Protein AF-A0A2W5ZCD9-F1 (afdb_monomer_lite)

Radius of gyration: 16.59 Å; chains: 1; bounding box: 36×39×48 Å

Foldseek 3Di:
DDWDWDKDKDKDAAQDAKDWQQPPQFDKDKAKEWADPDDDADADDPPDGDGDTDIDGHGIDIDIHTYTQFRNAADDPPDDDPPHHHADPVGTGGDDWDKTWTFMDMDPSGDDDPGDDTDIDTDDDPDD

Organism: NCBI:txid3127015

pLDDT: mean 78.55, std 10.04, range [38.72, 93.5]

Sequence (128 aa):
MGGSPIPGALVISNPGGAFDLNPRGCKPEFTVVLTIGNSPPSVAWPAKCAAGAYVIPHGTTRLAVSVATTYPGCLQAGGSESRIPPCSATGPPPLPPGVYNAVLVWSTAVPPMPAADPVSVMVLAKTS

Structure (mmCIF, N/CA/C/O backbone):
data_AF-A0A2W5ZCD9-F1
#
_entry.id   AF-A0A2W5ZCD9-F1
#
loop_
_atom_site.group_PDB
_atom_site.id
_atom_site.type_symbol
_atom_site.label_atom_id
_atom_site.label_alt_id
_atom_site.label_comp_id
_atom_site.label_asym_id
_atom_site.label_entity_id
_atom_site.label_seq_id
_atom_site.pdbx_PDB_ins_code
_atom_site.Cartn_x
_atom_site.Cartn_y
_atom_site.Cartn_z
_atom_site.occupancy
_atom_site.B_iso_or_equiv
_atom_site.auth_seq_id
_atom_site.auth_comp_id
_atom_site.auth_asym_id
_atom_site.auth_atom_id
_atom_site.pdbx_PDB_model_num
ATOM 1 N N . MET A 1 1 ? 2.962 -14.170 -16.868 1.00 38.72 1 MET A N 1
ATOM 2 C CA . MET A 1 1 ? 2.424 -13.461 -15.687 1.00 38.72 1 MET A CA 1
ATOM 3 C C . MET A 1 1 ? 3.543 -13.323 -14.675 1.00 38.72 1 MET A C 1
ATOM 5 O O . MET A 1 1 ? 4.149 -14.334 -14.347 1.00 38.72 1 MET A O 1
ATOM 9 N N . GLY A 1 2 ? 3.848 -12.119 -14.204 1.00 51.09 2 GLY A N 1
ATOM 10 C CA . GLY A 1 2 ? 4.786 -11.927 -13.099 1.00 51.09 2 GLY A CA 1
ATOM 11 C C . GLY A 1 2 ? 4.269 -10.828 -12.178 1.00 51.09 2 GLY A C 1
ATOM 12 O O . GLY A 1 2 ? 3.622 -9.903 -12.658 1.00 51.09 2 GLY A O 1
ATOM 13 N N . GLY A 1 3 ? 4.528 -10.960 -10.877 1.00 61.41 3 GLY A N 1
ATOM 14 C CA . GLY A 1 3 ? 4.111 -9.990 -9.863 1.00 61.41 3 GLY A CA 1
ATOM 15 C C . GLY A 1 3 ? 2.666 -10.164 -9.387 1.00 61.41 3 GLY A C 1
ATOM 16 O O . GLY A 1 3 ? 1.831 -9.290 -9.595 1.00 61.41 3 GLY A O 1
ATOM 17 N N . SER A 1 4 ? 2.343 -11.292 -8.746 1.00 74.06 4 SER A N 1
ATOM 18 C CA . SER A 1 4 ? 1.077 -11.401 -8.006 1.00 74.06 4 SER A CA 1
ATOM 19 C C . SER A 1 4 ? 1.124 -10.487 -6.775 1.00 74.06 4 SER A C 1
ATOM 21 O O . SER A 1 4 ? 2.135 -10.518 -6.061 1.00 74.06 4 SER A O 1
ATOM 23 N N . PRO A 1 5 ? 0.073 -9.691 -6.498 1.00 79.62 5 PRO A N 1
ATOM 24 C CA . PRO A 1 5 ? 0.010 -8.911 -5.271 1.00 79.62 5 PRO A CA 1
ATOM 25 C C . PRO A 1 5 ? 0.120 -9.822 -4.049 1.00 79.62 5 PRO A C 1
ATOM 27 O O . PRO A 1 5 ? -0.441 -10.920 -4.035 1.00 79.62 5 PRO A O 1
ATOM 30 N N . ILE A 1 6 ? 0.835 -9.365 -3.025 1.00 83.56 6 ILE A N 1
ATOM 31 C CA . ILE A 1 6 ? 0.960 -10.110 -1.769 1.00 83.56 6 ILE A CA 1
ATOM 32 C C . ILE A 1 6 ? -0.126 -9.599 -0.815 1.00 83.56 6 ILE A C 1
ATOM 34 O O . ILE A 1 6 ? -0.190 -8.389 -0.578 1.00 83.56 6 ILE A O 1
ATOM 38 N N . PRO A 1 7 ? -0.987 -10.468 -0.260 1.00 85.12 7 PRO A N 1
ATOM 39 C CA . PRO A 1 7 ? -1.950 -10.049 0.747 1.00 85.12 7 PRO A CA 1
ATOM 40 C C . PRO A 1 7 ? -1.221 -9.615 2.021 1.00 85.12 7 PRO A C 1
ATOM 42 O O . PRO A 1 7 ? -0.284 -10.269 2.476 1.00 85.12 7 PRO A O 1
ATOM 45 N N . GLY A 1 8 ? -1.672 -8.519 2.617 1.00 83.25 8 GLY A N 1
ATOM 46 C CA . GLY A 1 8 ? -1.149 -7.999 3.872 1.00 83.25 8 GLY A CA 1
ATOM 47 C C . GLY A 1 8 ? -2.247 -7.398 4.740 1.00 83.25 8 GLY A C 1
ATOM 48 O O . GLY A 1 8 ? -3.418 -7.340 4.358 1.00 83.25 8 GLY A O 1
ATOM 49 N N . ALA A 1 9 ? -1.851 -6.911 5.914 1.00 86.50 9 ALA A N 1
ATOM 50 C CA . ALA A 1 9 ? -2.727 -6.157 6.798 1.00 86.50 9 ALA A CA 1
ATOM 51 C C . ALA A 1 9 ? -2.034 -4.878 7.276 1.00 86.50 9 ALA A C 1
ATOM 53 O O . ALA A 1 9 ? -0.929 -4.931 7.811 1.00 86.50 9 ALA A O 1
ATOM 54 N N . LEU A 1 10 ? -2.711 -3.742 7.124 1.00 83.94 10 LEU A N 1
ATOM 55 C CA . LEU A 1 10 ? -2.370 -2.510 7.819 1.00 83.94 10 LEU A CA 1
ATOM 56 C C . LEU A 1 10 ? -2.984 -2.573 9.217 1.00 83.94 10 LEU A C 1
ATOM 58 O O . LEU A 1 10 ? -4.204 -2.686 9.365 1.00 83.94 10 LEU A O 1
ATOM 62 N N . VAL A 1 11 ? -2.131 -2.513 10.234 1.00 87.81 11 VAL A N 1
ATOM 63 C CA . VAL A 1 11 ? -2.539 -2.483 11.637 1.00 87.81 11 VAL A CA 1
ATOM 64 C C . VAL A 1 11 ? -2.458 -1.046 12.128 1.00 87.81 11 VAL A C 1
ATOM 66 O O . VAL A 1 11 ? -1.385 -0.453 12.138 1.00 87.81 11 VAL A O 1
ATOM 69 N N . ILE A 1 12 ? -3.595 -0.494 12.539 1.00 85.88 12 ILE A N 1
ATOM 70 C CA . ILE A 1 12 ? -3.685 0.851 13.104 1.00 85.88 12 ILE A CA 1
ATOM 71 C C . ILE A 1 12 ? -3.930 0.708 14.602 1.00 85.88 12 ILE A C 1
ATOM 73 O O . ILE A 1 12 ? -4.937 0.127 15.011 1.00 85.88 12 ILE A O 1
ATOM 77 N N . SER A 1 13 ? -3.006 1.236 15.404 1.00 88.56 13 SER A N 1
ATOM 78 C CA . SER A 1 13 ? -3.157 1.355 16.853 1.00 88.56 13 SER A CA 1
ATOM 79 C C . SER A 1 13 ? -3.678 2.749 17.187 1.00 88.56 13 SER A C 1
ATOM 81 O O . SER A 1 13 ? -2.981 3.738 16.970 1.00 88.56 13 SER A O 1
ATOM 83 N N . ASN A 1 14 ? -4.913 2.828 17.680 1.00 89.00 14 ASN A N 1
ATOM 84 C CA . ASN A 1 14 ? -5.550 4.069 18.095 1.00 89.00 14 ASN A CA 1
ATOM 85 C C . ASN A 1 14 ? -5.796 4.059 19.614 1.00 89.00 14 ASN A C 1
ATOM 87 O O . ASN A 1 14 ? -6.811 3.519 20.060 1.00 89.00 14 ASN A O 1
ATOM 91 N N . PRO A 1 15 ? -4.903 4.655 20.422 1.00 89.94 15 PRO A N 1
ATOM 92 C CA . PRO A 1 15 ? -5.096 4.750 21.868 1.00 89.94 15 PRO A CA 1
ATOM 93 C C . PRO A 1 15 ? -6.128 5.819 22.276 1.00 89.94 15 PRO A C 1
ATOM 95 O O . PRO A 1 15 ? -6.473 5.909 23.450 1.00 89.94 15 PRO A O 1
ATOM 98 N N . GLY A 1 16 ? -6.591 6.656 21.341 1.00 88.88 16 GLY A N 1
ATOM 99 C CA . GLY A 1 16 ? -7.545 7.734 21.596 1.00 88.88 16 GLY A CA 1
ATOM 100 C C . GLY A 1 16 ? -8.996 7.360 21.281 1.00 88.88 16 GLY A C 1
ATOM 101 O O . GLY A 1 16 ? -9.344 6.201 21.066 1.00 88.88 16 GLY A O 1
ATOM 102 N N . GLY A 1 17 ? -9.863 8.373 21.229 1.00 88.88 17 GLY A N 1
ATOM 103 C CA . GLY A 1 17 ? -11.243 8.210 20.766 1.00 88.88 17 GLY A CA 1
ATOM 104 C C . GLY A 1 17 ? -11.329 7.811 19.289 1.00 88.88 17 GLY A C 1
ATOM 105 O O . GLY A 1 17 ? -10.346 7.864 18.547 1.00 88.88 17 GLY A O 1
ATOM 106 N N . ALA A 1 18 ? -12.524 7.415 18.847 1.00 88.56 18 ALA A N 1
ATOM 107 C CA . ALA A 1 18 ? -12.762 7.166 17.429 1.00 88.56 18 ALA A CA 1
ATOM 108 C C . ALA A 1 18 ? -12.495 8.440 16.609 1.00 88.56 18 ALA A C 1
ATOM 110 O O . ALA A 1 18 ? -12.885 9.533 17.022 1.00 88.56 18 ALA A O 1
ATOM 111 N N . PHE A 1 19 ? -11.850 8.296 15.453 1.00 85.69 19 PHE A N 1
ATOM 112 C CA . PHE A 1 19 ? -11.536 9.420 14.573 1.00 85.69 19 PHE A CA 1
ATOM 113 C C . PHE A 1 19 ? -11.869 9.093 13.122 1.00 85.69 19 PHE A C 1
ATOM 115 O O . PHE A 1 19 ? -11.661 7.972 12.657 1.00 85.69 19 PHE A O 1
ATOM 122 N N 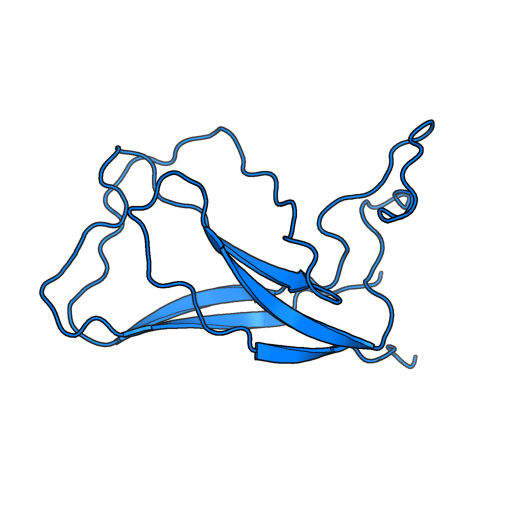. ASP A 1 20 ? -12.419 10.077 12.416 1.00 84.81 20 ASP A N 1
ATOM 123 C CA . ASP A 1 20 ? -12.766 9.948 11.006 1.00 84.81 20 ASP A CA 1
ATOM 124 C C . ASP A 1 20 ? -11.578 10.373 10.135 1.00 84.81 20 ASP A C 1
ATOM 126 O O . ASP A 1 20 ? -11.093 11.503 10.219 1.00 84.81 20 ASP A O 1
ATOM 130 N N . LEU A 1 21 ? -11.109 9.458 9.287 1.00 80.25 21 LEU A N 1
ATOM 131 C CA . LEU A 1 21 ? -10.058 9.723 8.300 1.00 80.25 21 LEU A CA 1
ATOM 132 C C . LEU A 1 21 ? -10.572 10.418 7.051 1.00 80.25 21 LEU A C 1
ATOM 134 O O . LEU A 1 21 ? -9.790 10.700 6.143 1.00 80.25 21 LEU A O 1
ATOM 138 N N . ASN A 1 22 ? -11.871 10.686 7.005 1.00 79.81 22 ASN A N 1
ATOM 139 C CA . ASN A 1 22 ? -12.521 11.426 5.955 1.00 79.81 22 ASN A CA 1
ATOM 140 C C . ASN A 1 22 ? -12.986 12.832 6.415 1.00 79.81 22 ASN A C 1
ATOM 142 O O . ASN A 1 22 ? -14.171 13.158 6.323 1.00 79.81 22 ASN A O 1
ATOM 146 N N . PRO A 1 23 ? -12.090 13.731 6.869 1.00 64.12 23 PRO A N 1
ATOM 147 C CA . PRO A 1 23 ? -12.503 15.064 7.316 1.00 64.12 23 PRO A CA 1
ATOM 148 C C . PRO A 1 23 ? -12.952 15.981 6.165 1.00 64.12 23 PRO A C 1
ATOM 150 O O . PRO A 1 23 ? -13.531 17.034 6.414 1.00 64.12 23 PRO A O 1
ATOM 153 N N . ARG A 1 24 ? -12.647 15.628 4.906 1.00 69.62 24 ARG A N 1
ATOM 154 C CA . ARG A 1 24 ? -12.931 16.445 3.709 1.00 69.62 24 ARG A CA 1
ATOM 155 C C . ARG A 1 24 ? -14.008 15.849 2.799 1.00 69.62 24 ARG A C 1
ATOM 157 O O . ARG A 1 24 ? -14.203 16.336 1.691 1.00 69.62 24 ARG A O 1
ATOM 164 N N . GLY A 1 25 ? -14.692 14.797 3.238 1.00 72.31 25 GLY A N 1
ATOM 165 C CA . GLY A 1 25 ? -15.769 14.146 2.490 1.00 72.31 25 GLY A CA 1
ATOM 166 C C . GLY A 1 25 ? -15.333 13.076 1.478 1.00 72.31 25 GLY A C 1
ATOM 167 O O . GLY A 1 25 ? -16.185 12.289 1.073 1.00 72.31 25 GLY A O 1
ATOM 168 N N . CYS A 1 26 ? -14.044 12.941 1.146 1.00 76.56 26 CYS A N 1
ATOM 169 C CA . CYS A 1 26 ? -13.506 11.809 0.383 1.00 76.56 26 CYS A CA 1
ATOM 170 C C . CYS A 1 26 ? -12.807 10.757 1.245 1.00 76.56 26 CYS A C 1
ATOM 172 O O . CYS A 1 26 ? -11.787 11.032 1.883 1.00 76.56 26 CYS A O 1
ATOM 174 N N . LYS A 1 27 ? -13.321 9.521 1.193 1.00 78.81 27 LYS A N 1
ATOM 175 C CA . LYS A 1 27 ? -12.666 8.358 1.786 1.00 78.81 27 LYS A CA 1
ATOM 176 C C . LYS A 1 27 ? -11.219 8.301 1.287 1.00 78.81 27 LYS A C 1
ATOM 178 O O . LYS A 1 27 ? -11.007 8.321 0.072 1.00 78.81 27 LYS A O 1
ATOM 183 N N . PRO A 1 28 ? -10.238 8.192 2.190 1.00 77.81 28 PRO A N 1
ATOM 184 C CA . PRO A 1 28 ? -8.862 8.132 1.764 1.00 77.81 28 PRO A CA 1
ATOM 185 C C . PRO A 1 28 ? -8.540 6.797 1.113 1.00 77.81 28 PRO A C 1
ATOM 187 O O . PRO A 1 28 ? -8.951 5.727 1.569 1.00 77.81 28 PRO A O 1
ATOM 190 N N . GLU A 1 29 ? -7.746 6.878 0.060 1.00 80.69 29 GLU A N 1
ATOM 191 C CA . GLU A 1 29 ? -7.094 5.730 -0.542 1.00 80.69 29 GLU A CA 1
ATOM 192 C C . GLU A 1 29 ? -5.716 5.530 0.083 1.00 80.69 29 GLU A C 1
ATOM 194 O O . GLU A 1 29 ? -5.042 6.492 0.473 1.00 80.69 29 GLU A O 1
ATOM 199 N N . PHE A 1 30 ? -5.319 4.268 0.195 1.00 81.88 30 PHE A N 1
ATOM 200 C CA . PHE A 1 30 ? -4.007 3.866 0.669 1.00 81.88 30 PHE A CA 1
ATOM 201 C C . PHE A 1 30 ? -3.559 2.595 -0.040 1.00 81.88 30 PHE A C 1
ATOM 203 O O . PHE A 1 30 ? -4.368 1.801 -0.520 1.00 81.88 30 PHE A O 1
ATOM 210 N N . THR A 1 31 ? -2.248 2.406 -0.107 1.00 83.94 31 THR A N 1
ATOM 211 C CA . THR A 1 31 ? -1.631 1.233 -0.718 1.00 83.94 31 THR A CA 1
ATOM 212 C C . THR A 1 31 ? -0.274 0.983 -0.084 1.00 83.94 31 THR A C 1
ATOM 214 O O . THR A 1 31 ? 0.304 1.875 0.542 1.00 83.94 31 THR A O 1
ATOM 217 N N . VAL A 1 32 ? 0.242 -0.227 -0.268 1.00 86.19 32 VAL A N 1
ATOM 218 C CA . VAL A 1 32 ? 1.605 -0.577 0.116 1.00 86.19 32 VAL A CA 1
ATOM 219 C C . VAL A 1 32 ? 2.407 -0.847 -1.145 1.00 86.19 32 VAL A C 1
ATOM 221 O O . VAL A 1 32 ? 2.057 -1.702 -1.961 1.00 86.19 32 VAL A O 1
ATOM 224 N N . VAL A 1 33 ? 3.499 -0.110 -1.288 1.00 85.94 33 VAL A N 1
ATOM 225 C CA . VAL A 1 33 ? 4.426 -0.209 -2.416 1.00 85.94 33 VAL A CA 1
ATOM 226 C C . VAL A 1 33 ? 5.796 -0.634 -1.932 1.00 85.94 33 VAL A C 1
ATOM 228 O O . VAL A 1 33 ? 6.205 -0.312 -0.817 1.00 85.94 33 VAL A O 1
ATOM 231 N N . LEU A 1 34 ? 6.503 -1.353 -2.794 1.00 87.00 34 LEU A N 1
ATOM 232 C CA . LEU A 1 34 ? 7.880 -1.754 -2.565 1.00 87.00 34 LEU A CA 1
ATOM 233 C C . LEU A 1 34 ? 8.815 -0.732 -3.214 1.00 87.00 34 LEU A C 1
ATOM 235 O O . LEU A 1 34 ? 8.746 -0.499 -4.421 1.00 87.00 34 LEU A O 1
ATOM 239 N N . THR A 1 35 ? 9.693 -0.125 -2.421 1.00 84.88 35 THR A N 1
ATOM 240 C CA . THR A 1 35 ? 10.689 0.847 -2.889 1.00 84.88 35 THR A CA 1
ATOM 241 C C . THR A 1 35 ? 12.106 0.299 -2.749 1.00 84.88 35 THR A C 1
ATOM 243 O O . THR A 1 35 ? 12.414 -0.441 -1.814 1.00 84.88 35 THR A O 1
ATOM 246 N N . ILE A 1 36 ? 12.982 0.666 -3.689 1.00 78.94 36 ILE A N 1
ATOM 247 C CA . ILE A 1 36 ? 14.432 0.449 -3.590 1.00 78.94 36 ILE A CA 1
ATOM 248 C C . ILE A 1 36 ? 15.096 1.793 -3.304 1.00 78.94 36 ILE A C 1
ATOM 250 O O . ILE A 1 36 ? 14.889 2.771 -4.028 1.00 78.94 36 ILE A O 1
ATOM 254 N N . GLY A 1 37 ? 15.930 1.826 -2.265 1.00 71.62 37 GLY A N 1
ATOM 255 C CA . GLY A 1 37 ? 16.609 3.042 -1.820 1.00 71.62 37 GLY A CA 1
ATOM 256 C C . GLY A 1 37 ? 15.639 4.102 -1.286 1.00 71.62 37 GLY A C 1
ATOM 257 O O . GLY A 1 37 ? 14.540 3.788 -0.837 1.00 71.62 37 GLY A O 1
ATOM 258 N N . ASN A 1 38 ? 16.049 5.371 -1.351 1.00 62.34 38 ASN A N 1
ATOM 259 C CA . ASN A 1 38 ? 15.310 6.500 -0.767 1.00 62.34 38 ASN A CA 1
ATOM 260 C C . ASN A 1 38 ? 14.387 7.222 -1.765 1.00 62.34 38 ASN A C 1
ATOM 262 O O . ASN A 1 3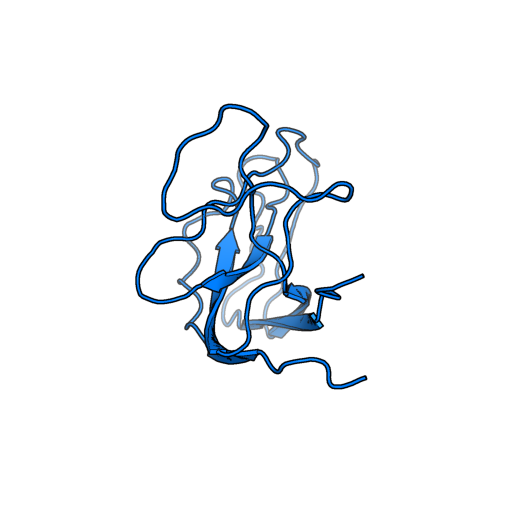8 ? 14.010 8.369 -1.533 1.00 62.34 38 ASN A O 1
ATOM 266 N N . SER A 1 39 ? 14.051 6.602 -2.899 1.00 58.12 39 SER A N 1
ATOM 267 C CA . SER A 1 39 ? 13.155 7.248 -3.865 1.00 58.12 39 SER A CA 1
ATOM 268 C C . SER A 1 39 ? 11.708 7.152 -3.370 1.00 58.12 39 SER A C 1
ATOM 270 O O . SER A 1 39 ? 11.240 6.037 -3.119 1.00 58.12 39 SER A O 1
ATOM 272 N N . PRO A 1 40 ? 10.987 8.279 -3.226 1.00 62.22 40 PRO A N 1
ATOM 273 C CA . PRO A 1 40 ? 9.592 8.241 -2.827 1.00 62.22 40 PRO A CA 1
ATOM 274 C C . PRO A 1 40 ? 8.770 7.538 -3.915 1.00 62.22 40 PRO A C 1
ATOM 276 O O . PRO A 1 40 ? 8.989 7.773 -5.108 1.00 62.22 40 PRO A O 1
ATOM 279 N N . PRO A 1 41 ? 7.830 6.666 -3.533 1.00 69.75 41 PRO A N 1
ATOM 280 C CA . PRO A 1 41 ? 6.983 6.001 -4.504 1.00 69.75 41 PRO A CA 1
ATOM 281 C C . PRO A 1 41 ? 6.031 7.004 -5.159 1.00 69.75 41 PRO A C 1
ATOM 283 O O . PRO A 1 41 ? 5.378 7.793 -4.477 1.00 69.75 41 PRO A O 1
ATOM 286 N N . SER A 1 42 ? 5.921 6.945 -6.486 1.00 68.81 42 SER A N 1
ATOM 287 C CA . SER A 1 42 ? 4.915 7.699 -7.237 1.00 68.81 42 SER A CA 1
ATOM 288 C C . SER A 1 42 ? 3.687 6.820 -7.442 1.00 68.81 42 SER A C 1
ATOM 290 O O . SER A 1 42 ? 3.727 5.874 -8.227 1.00 68.81 42 SER A O 1
ATOM 292 N N . VAL A 1 43 ? 2.616 7.094 -6.694 1.00 73.81 43 VAL A N 1
ATOM 293 C CA . VAL A 1 43 ? 1.332 6.388 -6.804 1.00 73.81 43 VAL A CA 1
ATOM 294 C C . VAL A 1 43 ? 0.291 7.361 -7.339 1.00 73.81 43 VAL A C 1
ATOM 296 O O . VAL A 1 43 ? 0.062 8.416 -6.748 1.00 73.81 43 VAL A O 1
ATOM 299 N N . ALA A 1 44 ? -0.341 7.002 -8.455 1.00 71.44 44 ALA A N 1
ATOM 300 C CA . ALA A 1 44 ? -1.481 7.736 -8.980 1.00 71.44 44 ALA A CA 1
ATOM 301 C C . ALA A 1 44 ? -2.773 7.215 -8.338 1.00 71.44 44 ALA A C 1
ATOM 303 O O . ALA A 1 44 ? -3.049 6.016 -8.361 1.00 71.44 44 ALA A O 1
ATOM 304 N N . TRP A 1 45 ? -3.566 8.131 -7.796 1.00 73.44 45 TRP A N 1
ATOM 305 C CA . TRP A 1 45 ? -4.862 7.852 -7.185 1.00 73.44 45 TRP A CA 1
ATOM 306 C C . TRP A 1 45 ? -5.982 8.258 -8.148 1.00 73.44 45 TRP A C 1
ATOM 308 O O . TRP A 1 45 ? -5.883 9.326 -8.766 1.00 73.44 45 TRP A O 1
ATOM 318 N N . PRO A 1 46 ? -7.043 7.451 -8.324 1.00 67.62 46 PRO A N 1
ATOM 319 C CA . PRO A 1 46 ? -8.236 7.890 -9.029 1.00 67.62 46 PRO A CA 1
ATOM 320 C C . PRO A 1 46 ? -8.761 9.225 -8.489 1.00 67.62 46 PRO A C 1
ATOM 322 O O . PRO A 1 46 ? -8.950 9.407 -7.293 1.00 67.62 46 PRO A O 1
ATOM 325 N N . ALA A 1 47 ? -9.119 10.146 -9.385 1.00 66.25 47 ALA A N 1
ATOM 326 C CA . ALA A 1 47 ? -9.768 11.404 -8.999 1.00 66.25 47 ALA A CA 1
ATOM 327 C C . ALA A 1 47 ? -11.211 11.217 -8.467 1.00 66.25 47 ALA A C 1
ATOM 329 O O . ALA A 1 47 ? -11.905 12.193 -8.186 1.00 66.25 47 ALA A O 1
ATOM 330 N N . LYS A 1 48 ? -11.704 9.972 -8.375 1.00 71.25 48 LYS A N 1
ATOM 331 C CA . LYS A 1 48 ? -13.073 9.666 -7.950 1.00 71.25 48 LYS A CA 1
ATOM 332 C C . LYS A 1 48 ? -13.154 9.632 -6.426 1.00 71.25 48 LYS A C 1
ATOM 334 O O . LYS A 1 48 ? -12.594 8.757 -5.782 1.00 71.25 48 LYS A O 1
ATOM 339 N N . CYS A 1 49 ? -13.921 10.559 -5.871 1.00 74.19 49 CYS A N 1
ATOM 340 C CA . CYS A 1 49 ? -14.205 10.638 -4.446 1.00 74.19 49 CYS A CA 1
ATOM 341 C C . CYS A 1 49 ? -15.312 9.646 -4.058 1.00 74.19 49 CYS A C 1
ATOM 343 O O . CYS A 1 49 ? -16.438 9.747 -4.547 1.00 74.19 49 CYS A O 1
ATOM 345 N N . ALA A 1 50 ? -15.010 8.704 -3.164 1.00 76.06 50 ALA A N 1
ATOM 346 C CA . ALA A 1 50 ? -16.034 7.917 -2.485 1.00 76.06 50 ALA A CA 1
ATOM 347 C C . ALA A 1 50 ? -16.466 8.652 -1.208 1.00 76.06 50 ALA A C 1
ATOM 349 O O . ALA A 1 50 ? -15.672 8.805 -0.279 1.00 76.06 50 ALA A O 1
ATOM 350 N N . ALA A 1 51 ? -17.715 9.119 -1.174 1.00 73.75 51 ALA A N 1
ATOM 351 C CA . ALA A 1 51 ? -18.275 9.803 -0.013 1.00 73.75 51 ALA A CA 1
ATOM 352 C C . ALA A 1 51 ? -18.670 8.812 1.095 1.00 73.75 51 ALA A C 1
ATOM 354 O O . ALA A 1 51 ? -19.157 7.717 0.812 1.00 73.75 51 ALA A O 1
ATOM 355 N N . GLY A 1 52 ? -18.488 9.216 2.355 1.00 75.31 52 GLY A N 1
ATOM 356 C CA . GLY A 1 52 ? -18.885 8.442 3.538 1.00 75.31 52 GLY A CA 1
ATOM 357 C C . GLY A 1 52 ? -17.809 8.407 4.620 1.00 75.31 52 GLY A C 1
ATOM 358 O O . GLY A 1 52 ? -16.619 8.456 4.315 1.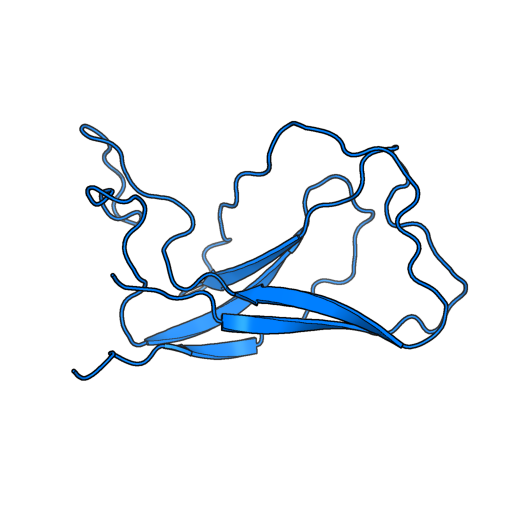00 75.31 52 GLY A O 1
ATOM 359 N N . ALA A 1 53 ? -18.223 8.334 5.885 1.00 78.00 53 ALA A N 1
ATOM 360 C CA . ALA A 1 53 ? -17.299 8.317 7.016 1.00 78.00 53 ALA A CA 1
ATOM 361 C C . ALA A 1 53 ? -16.336 7.122 6.927 1.00 78.00 53 ALA A C 1
ATOM 363 O O . ALA A 1 53 ? -16.744 6.001 6.609 1.00 78.00 53 ALA A O 1
ATOM 364 N N . TYR A 1 54 ? -15.060 7.355 7.228 1.00 83.38 54 TYR A N 1
ATOM 365 C CA . TYR A 1 54 ? -14.051 6.308 7.331 1.00 83.38 54 TYR A CA 1
ATOM 366 C C . TYR A 1 54 ? -13.457 6.337 8.737 1.00 83.38 54 TYR A C 1
ATOM 368 O O . TYR A 1 54 ? -12.368 6.855 8.986 1.00 83.38 54 TYR A O 1
ATOM 376 N N . VAL A 1 55 ? -14.242 5.805 9.672 1.00 87.56 55 VAL A N 1
ATOM 377 C CA . VAL A 1 55 ? -13.962 5.876 11.105 1.00 87.56 55 VAL A CA 1
ATOM 378 C C . VAL A 1 55 ? -13.000 4.772 11.519 1.00 87.56 55 VAL A C 1
ATOM 380 O O . VAL A 1 55 ? -13.268 3.589 11.308 1.00 87.56 55 VAL A O 1
ATOM 383 N N . ILE A 1 56 ? -11.913 5.161 12.177 1.00 88.62 56 ILE A N 1
ATOM 384 C CA . ILE A 1 56 ? -11.058 4.249 12.927 1.00 88.62 56 ILE A CA 1
ATOM 385 C C . ILE A 1 56 ? -11.522 4.263 14.388 1.00 88.62 56 ILE A C 1
ATOM 387 O O . IL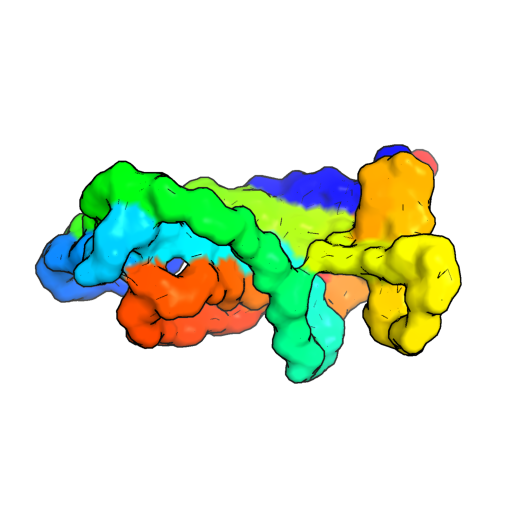E A 1 56 ? -11.425 5.306 15.045 1.00 88.62 56 ILE A O 1
ATOM 391 N N . PRO A 1 57 ? -12.054 3.146 14.916 1.00 92.06 57 PRO A N 1
ATOM 392 C CA . PRO A 1 57 ? -12.468 3.066 16.311 1.00 92.06 57 PRO A CA 1
ATOM 393 C C . PRO A 1 57 ? -11.270 3.159 17.265 1.00 92.06 57 PRO A C 1
ATOM 395 O O . PRO A 1 57 ? -10.111 3.031 16.865 1.00 92.06 57 PRO A O 1
ATOM 398 N N . HIS A 1 58 ? -11.557 3.362 18.551 1.00 93.50 58 HIS A N 1
ATOM 399 C CA . HIS A 1 58 ? -10.574 3.142 19.612 1.00 93.50 58 HIS A CA 1
ATOM 400 C C . HIS A 1 58 ? -10.077 1.686 19.585 1.00 93.50 58 HIS A C 1
ATOM 402 O O . HIS A 1 58 ? -10.854 0.755 19.352 1.00 93.50 58 HIS A O 1
ATOM 408 N N . GLY A 1 59 ? -8.789 1.491 19.863 1.00 92.75 59 GLY A N 1
ATOM 409 C CA . GLY A 1 59 ? -8.138 0.189 19.916 1.00 92.75 59 GLY A CA 1
ATOM 410 C C . GLY A 1 59 ? -7.393 -0.156 18.629 1.00 92.75 59 GLY A C 1
ATOM 411 O O . GLY A 1 59 ? -6.787 0.698 17.985 1.00 92.75 59 GLY A O 1
ATOM 412 N N . THR A 1 60 ? -7.380 -1.442 18.277 1.00 92.19 60 THR A N 1
ATOM 413 C CA . THR A 1 60 ? -6.647 -1.943 17.107 1.00 92.19 60 THR A CA 1
ATOM 414 C C . THR A 1 60 ? -7.592 -2.190 15.942 1.00 92.19 60 THR A C 1
ATOM 416 O O . THR A 1 60 ? -8.502 -3.009 16.040 1.00 92.19 60 THR A O 1
ATOM 419 N N . THR A 1 61 ? -7.324 -1.542 14.811 1.00 90.81 61 THR A N 1
ATOM 420 C CA . THR A 1 61 ? -8.023 -1.795 13.545 1.00 90.81 61 THR A CA 1
ATOM 421 C C . THR A 1 61 ? -7.095 -2.522 12.582 1.00 90.81 61 THR A C 1
ATOM 423 O O . THR A 1 61 ? -5.932 -2.150 12.434 1.00 90.81 61 THR A O 1
ATOM 426 N N . ARG A 1 62 ? -7.602 -3.563 11.913 1.00 90.38 62 ARG A N 1
ATOM 427 C CA . ARG A 1 62 ? -6.880 -4.286 10.858 1.00 90.38 62 ARG A CA 1
ATOM 428 C C . ARG A 1 62 ? -7.577 -4.076 9.524 1.00 90.38 62 ARG A C 1
ATOM 430 O O . ARG A 1 62 ? -8.737 -4.446 9.373 1.00 90.38 62 ARG A O 1
ATOM 437 N N . LEU A 1 63 ? -6.858 -3.507 8.565 1.00 87.25 63 LEU A N 1
ATOM 438 C CA . LEU A 1 63 ? -7.341 -3.269 7.210 1.00 87.25 63 LEU A CA 1
ATOM 439 C C . LEU A 1 63 ? -6.591 -4.183 6.247 1.00 87.25 63 LEU A C 1
ATOM 441 O O . LEU A 1 63 ? -5.362 -4.222 6.265 1.00 87.25 63 LEU A O 1
ATOM 445 N N . ALA A 1 64 ? -7.319 -4.915 5.408 1.00 87.75 64 ALA A N 1
ATOM 446 C CA . ALA A 1 64 ? -6.698 -5.717 4.362 1.00 87.75 64 ALA A CA 1
ATOM 447 C C . ALA A 1 64 ? -6.000 -4.797 3.351 1.00 87.75 64 ALA A C 1
ATOM 449 O O . ALA A 1 64 ? -6.592 -3.825 2.879 1.00 87.75 64 ALA A O 1
ATOM 450 N N . VAL A 1 65 ? -4.751 -5.115 3.016 1.00 86.00 65 VAL A N 1
ATOM 451 C CA . VAL A 1 65 ? -3.975 -4.419 1.983 1.00 86.00 65 VAL A CA 1
ATOM 452 C C . VAL A 1 65 ? -3.437 -5.427 0.980 1.00 86.00 65 VAL A C 1
ATOM 454 O O . VAL A 1 65 ? -3.280 -6.607 1.284 1.00 86.00 65 VAL A O 1
ATOM 457 N N . SER A 1 66 ? -3.139 -4.960 -0.225 1.00 84.38 66 SER A N 1
ATOM 458 C CA . SER A 1 66 ? -2.374 -5.726 -1.207 1.00 84.38 66 SER A CA 1
ATOM 459 C C . SER A 1 66 ? -1.075 -4.989 -1.480 1.00 84.38 66 SER A C 1
ATOM 461 O O . SER A 1 66 ? -1.095 -3.808 -1.817 1.00 84.38 66 SER A O 1
ATOM 463 N N . VAL A 1 67 ? 0.049 -5.677 -1.308 1.00 84.69 67 VAL A N 1
ATOM 464 C CA . VAL A 1 67 ? 1.375 -5.142 -1.609 1.00 84.69 67 VAL A CA 1
ATOM 465 C C . VAL A 1 67 ? 1.640 -5.337 -3.095 1.00 84.69 67 VAL A C 1
ATOM 467 O O . VAL A 1 67 ? 1.632 -6.471 -3.588 1.00 84.69 67 VAL A O 1
ATOM 470 N N . ALA A 1 68 ? 1.868 -4.238 -3.809 1.00 83.81 68 ALA A N 1
ATOM 471 C CA . ALA A 1 68 ? 2.206 -4.287 -5.224 1.00 83.81 68 ALA A CA 1
ATOM 472 C C . ALA A 1 68 ? 3.617 -4.866 -5.418 1.00 83.81 68 ALA A C 1
ATOM 474 O O . ALA A 1 68 ? 4.590 -4.369 -4.853 1.00 83.81 68 ALA A O 1
ATOM 475 N N . THR A 1 69 ? 3.725 -5.912 -6.239 1.00 83.56 69 THR A N 1
ATOM 476 C CA . THR A 1 69 ? 4.995 -6.566 -6.616 1.00 83.56 69 THR A CA 1
ATOM 477 C C . THR A 1 69 ? 5.417 -6.244 -8.054 1.00 83.56 69 THR A C 1
ATOM 479 O O . THR A 1 69 ? 6.309 -6.876 -8.622 1.00 83.56 69 THR A O 1
ATOM 482 N N . THR A 1 70 ? 4.776 -5.241 -8.647 1.00 84.25 70 THR A N 1
ATOM 483 C CA . THR A 1 70 ? 5.108 -4.636 -9.938 1.00 84.25 70 THR A CA 1
ATOM 484 C C . THR A 1 70 ? 5.548 -3.195 -9.719 1.00 84.25 70 THR A C 1
ATOM 486 O O . THR A 1 70 ? 5.289 -2.608 -8.666 1.00 84.25 70 THR A O 1
ATOM 489 N N . TYR A 1 71 ? 6.175 -2.594 -10.726 1.00 79.69 71 TYR A N 1
ATOM 490 C CA . TYR A 1 71 ? 6.419 -1.154 -10.696 1.00 79.69 71 TYR A CA 1
ATOM 491 C C . TYR A 1 71 ? 5.080 -0.387 -10.603 1.00 79.69 71 TYR A C 1
ATOM 493 O O . TYR A 1 71 ? 4.104 -0.804 -11.233 1.00 79.69 71 TYR A O 1
ATOM 501 N N . PRO A 1 72 ? 5.004 0.726 -9.844 1.00 75.62 72 PRO A N 1
ATOM 502 C CA . PRO A 1 72 ? 3.772 1.514 -9.710 1.00 75.62 72 PRO A CA 1
ATOM 503 C C . PRO A 1 72 ? 3.394 2.252 -11.006 1.00 75.62 72 PRO A C 1
ATOM 505 O O . PRO A 1 72 ? 2.258 2.687 -11.169 1.00 75.62 72 PRO A O 1
ATOM 508 N N . GLY A 1 73 ? 4.337 2.359 -11.944 1.00 77.31 73 GLY A N 1
ATOM 509 C CA . GLY A 1 73 ? 4.135 2.880 -13.288 1.00 77.31 73 GLY A CA 1
ATOM 510 C C . GLY A 1 73 ? 5.147 2.283 -14.261 1.00 77.31 73 GLY A C 1
ATOM 511 O O . GLY A 1 73 ? 6.091 1.599 -13.864 1.00 77.31 73 GLY A O 1
ATOM 512 N N . CYS A 1 74 ? 4.937 2.529 -15.547 1.00 81.56 74 CYS A N 1
ATOM 513 C CA . CYS A 1 74 ? 5.832 2.105 -16.614 1.00 81.56 74 CYS A CA 1
ATOM 514 C C . CYS A 1 74 ? 5.808 3.125 -17.759 1.00 81.56 74 CYS A C 1
ATOM 516 O O . CYS A 1 74 ? 4.834 3.866 -17.919 1.00 81.56 74 CYS A O 1
ATOM 518 N N . LEU A 1 75 ? 6.880 3.177 -18.548 1.00 82.56 75 LEU A N 1
ATOM 519 C CA . LEU A 1 75 ? 6.984 4.081 -19.688 1.00 82.56 75 LEU A CA 1
ATOM 520 C C . LEU A 1 75 ? 6.155 3.565 -20.864 1.00 82.56 75 LEU A C 1
ATOM 522 O O . LEU A 1 75 ? 6.301 2.419 -21.294 1.00 82.56 75 LEU A O 1
ATOM 526 N N . GLN A 1 76 ? 5.314 4.447 -21.402 1.00 84.12 76 GLN A N 1
ATOM 527 C CA . GLN A 1 76 ? 4.656 4.247 -22.691 1.00 84.12 76 GLN A CA 1
ATOM 528 C C . GLN A 1 76 ? 5.672 4.376 -23.837 1.00 84.12 76 GLN A C 1
ATOM 530 O O . GLN A 1 76 ? 6.776 4.897 -23.647 1.00 84.12 76 GLN A O 1
ATOM 535 N N . ALA A 1 77 ? 5.301 3.921 -25.037 1.00 76.50 77 ALA A N 1
ATOM 536 C CA . ALA A 1 77 ? 6.140 4.069 -26.226 1.00 76.50 77 ALA A CA 1
ATOM 537 C C . ALA A 1 77 ? 6.525 5.548 -26.443 1.00 76.50 77 ALA A C 1
ATOM 539 O O . ALA A 1 77 ? 5.657 6.417 -26.487 1.00 76.50 77 ALA A O 1
ATOM 540 N N . GLY A 1 78 ? 7.828 5.829 -26.549 1.00 74.81 78 GLY A N 1
ATOM 541 C CA . GLY A 1 78 ? 8.371 7.191 -26.661 1.00 74.81 78 GLY A CA 1
ATOM 542 C C . GLY A 1 78 ? 8.718 7.876 -25.330 1.00 74.81 78 GLY A C 1
ATOM 543 O O . GLY A 1 78 ? 9.263 8.976 -25.347 1.00 74.81 78 GLY A O 1
ATOM 544 N N . GLY A 1 79 ? 8.448 7.245 -24.181 1.00 77.31 79 GLY A N 1
ATOM 545 C CA . GLY A 1 79 ? 8.899 7.724 -22.873 1.00 77.31 79 GLY A CA 1
ATOM 546 C C . GLY A 1 79 ? 10.397 7.490 -22.650 1.00 77.31 79 GLY A C 1
ATOM 547 O O . GLY A 1 79 ? 10.935 6.460 -23.051 1.00 77.31 79 GLY A O 1
ATOM 548 N N . SER A 1 80 ? 11.068 8.430 -21.981 1.00 70.38 80 SER A N 1
ATOM 549 C CA . SER A 1 80 ? 12.498 8.340 -21.666 1.00 70.38 80 SER A CA 1
ATOM 550 C C . SER A 1 80 ? 12.753 8.745 -20.215 1.00 70.38 80 SER A C 1
ATOM 552 O O . SER A 1 80 ? 13.001 9.911 -19.918 1.00 70.38 80 SER A O 1
ATOM 554 N N . GLU A 1 81 ? 12.712 7.769 -19.309 1.00 73.06 81 GLU A N 1
ATOM 555 C CA . GLU A 1 81 ? 13.094 7.931 -17.905 1.00 73.06 81 GLU A CA 1
ATOM 556 C C . GLU A 1 81 ? 13.923 6.726 -17.448 1.00 73.06 81 GLU A C 1
ATOM 558 O O . GLU A 1 81 ? 13.518 5.579 -17.593 1.00 73.06 81 GLU A O 1
ATOM 563 N N . SER A 1 82 ? 15.100 6.961 -16.873 1.00 70.06 82 SER A N 1
ATOM 564 C CA . SER A 1 82 ? 16.058 5.890 -16.555 1.00 70.06 82 SER A CA 1
ATOM 565 C C . SER A 1 82 ? 15.650 4.988 -15.384 1.00 70.06 82 SER A C 1
ATOM 567 O O . SER A 1 82 ? 16.249 3.934 -15.186 1.00 70.06 82 SER A O 1
ATOM 569 N N . ARG A 1 83 ? 14.658 5.399 -14.588 1.00 70.81 83 ARG A N 1
ATOM 570 C CA . ARG A 1 83 ? 14.227 4.702 -13.364 1.00 70.81 83 ARG A CA 1
ATOM 571 C C . ARG A 1 83 ? 12.900 3.962 -13.504 1.00 70.81 83 ARG A C 1
ATOM 573 O O . ARG A 1 83 ? 12.558 3.179 -12.621 1.00 70.81 83 ARG A O 1
ATOM 580 N N . ILE A 1 84 ? 12.172 4.195 -14.593 1.00 75.88 84 ILE A N 1
ATOM 581 C CA . ILE A 1 84 ? 10.871 3.581 -14.850 1.00 75.88 84 ILE A CA 1
ATOM 582 C C . ILE A 1 84 ? 11.026 2.626 -16.037 1.00 75.88 84 ILE A C 1
ATOM 584 O O . ILE A 1 84 ? 11.456 3.052 -17.107 1.00 75.88 84 ILE A O 1
ATOM 588 N N . PRO A 1 85 ? 10.696 1.334 -15.890 1.00 82.25 85 PRO A N 1
ATOM 589 C CA . PRO A 1 85 ? 10.827 0.389 -16.989 1.00 82.25 85 PRO A CA 1
ATOM 590 C C . PRO A 1 85 ? 9.734 0.611 -18.046 1.00 82.25 85 PRO A C 1
ATOM 592 O O . PRO A 1 85 ? 8.666 1.145 -17.730 1.00 82.25 85 PRO A O 1
ATOM 595 N N . PRO A 1 86 ? 9.945 0.165 -19.295 1.00 85.38 86 PRO A N 1
ATOM 596 C CA . PRO A 1 86 ? 8.898 0.177 -20.310 1.00 85.38 86 PRO A CA 1
ATOM 597 C C . PRO A 1 86 ? 7.718 -0.711 -19.906 1.00 85.38 86 PRO A C 1
ATOM 599 O O . PRO A 1 86 ? 7.884 -1.741 -19.244 1.00 85.38 86 PRO A O 1
ATOM 602 N N . CYS A 1 87 ? 6.513 -0.319 -20.318 1.00 84.88 87 CYS A N 1
ATOM 603 C CA . CYS A 1 87 ? 5.333 -1.152 -20.136 1.00 84.88 87 CYS A CA 1
ATOM 604 C C . CYS A 1 87 ? 5.441 -2.432 -20.969 1.00 84.88 87 CYS A C 1
ATOM 606 O O . CYS A 1 87 ? 5.841 -2.410 -22.133 1.00 84.88 87 CYS A O 1
ATOM 608 N N . SER A 1 88 ? 5.030 -3.552 -20.380 1.00 82.38 88 SER A N 1
ATOM 609 C CA . SER A 1 88 ? 4.755 -4.778 -21.127 1.00 82.38 88 SER A CA 1
ATOM 610 C C . SER A 1 88 ? 3.380 -4.695 -21.802 1.00 82.38 88 SER A C 1
ATOM 612 O O . SER A 1 88 ? 2.580 -3.810 -21.490 1.00 82.38 88 SER A O 1
ATOM 614 N N . ALA A 1 89 ? 3.054 -5.668 -22.659 1.00 79.62 89 ALA A N 1
ATOM 615 C CA . ALA A 1 89 ? 1.728 -5.782 -23.278 1.00 79.62 89 ALA A CA 1
ATOM 616 C C . ALA A 1 89 ? 0.567 -5.834 -22.259 1.00 79.62 89 ALA A C 1
ATOM 618 O O . ALA A 1 89 ? -0.573 -5.550 -22.612 1.00 79.62 89 ALA A O 1
ATOM 619 N N . THR A 1 90 ? 0.848 -6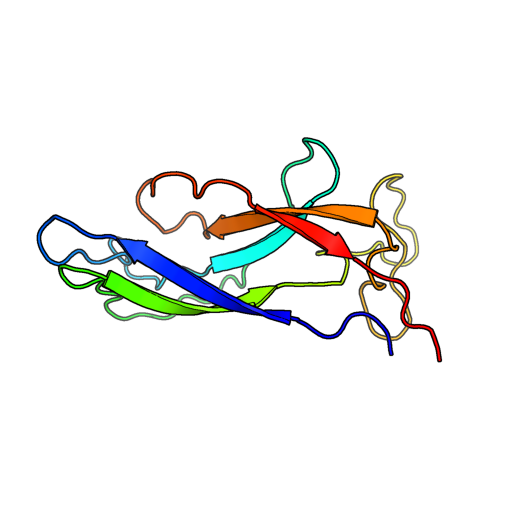.185 -21.000 1.00 79.81 90 THR A N 1
ATOM 620 C CA . THR A 1 90 ? -0.143 -6.303 -19.921 1.00 79.81 90 THR A CA 1
ATOM 621 C C . THR A 1 90 ? -0.012 -5.222 -18.842 1.00 79.81 90 THR A C 1
ATOM 623 O O . THR A 1 90 ? -0.667 -5.328 -17.810 1.00 79.81 90 THR A O 1
ATOM 626 N N . GLY A 1 91 ? 0.828 -4.199 -19.045 1.00 81.94 91 GLY A N 1
ATOM 627 C CA . GLY A 1 91 ? 1.058 -3.118 -18.077 1.00 81.94 91 GLY A CA 1
ATOM 628 C C . GLY A 1 91 ? 2.450 -3.147 -17.427 1.00 81.94 91 GLY A C 1
ATOM 629 O O . GLY A 1 91 ? 3.393 -3.674 -18.033 1.00 81.94 91 GLY A O 1
ATOM 630 N N . PRO A 1 92 ? 2.614 -2.558 -16.225 1.00 83.94 92 PRO A N 1
ATOM 631 C CA . PRO A 1 92 ? 3.908 -2.471 -15.555 1.00 83.94 92 PRO A CA 1
ATOM 632 C C . PRO A 1 92 ? 4.545 -3.846 -15.327 1.00 83.94 92 PRO A C 1
ATOM 634 O O . PRO A 1 92 ? 3.851 -4.783 -14.923 1.00 83.94 92 PRO A O 1
ATOM 637 N N . PRO A 1 93 ? 5.855 -3.998 -15.582 1.00 84.12 93 PRO A N 1
ATOM 638 C CA . PRO A 1 93 ? 6.524 -5.270 -15.369 1.00 84.12 93 PRO A CA 1
ATOM 639 C C . PRO A 1 93 ? 6.672 -5.597 -13.868 1.00 84.12 93 PRO A C 1
ATOM 641 O O . PRO A 1 93 ? 6.527 -4.718 -13.009 1.00 84.12 93 PRO A O 1
ATOM 644 N N . PRO A 1 94 ? 6.982 -6.861 -13.533 1.00 85.06 94 PRO A N 1
ATOM 645 C CA . PRO A 1 94 ? 7.274 -7.283 -12.165 1.00 85.06 94 PRO A CA 1
ATOM 646 C C . PRO A 1 94 ? 8.552 -6.627 -11.641 1.00 85.06 94 PRO A C 1
ATOM 648 O O . PRO A 1 94 ? 9.474 -6.348 -12.409 1.00 85.06 94 PRO A O 1
ATOM 651 N N . LEU A 1 95 ? 8.627 -6.439 -10.325 1.00 83.75 95 LEU A N 1
ATOM 652 C CA . LEU A 1 95 ? 9.856 -6.011 -9.669 1.00 83.75 95 LEU A CA 1
ATOM 653 C C . LEU A 1 95 ? 10.919 -7.123 -9.743 1.00 83.75 95 LEU A C 1
ATOM 655 O O . LEU A 1 95 ? 10.585 -8.299 -9.553 1.00 83.75 95 LEU A O 1
ATOM 659 N N . PRO A 1 96 ? 12.195 -6.786 -10.006 1.00 85.06 96 PRO A N 1
ATOM 660 C CA . PRO A 1 96 ? 13.270 -7.767 -9.975 1.00 85.06 96 PRO A CA 1
ATOM 661 C C . PRO A 1 96 ? 13.492 -8.306 -8.549 1.00 85.06 96 PRO A C 1
ATOM 663 O O . PRO A 1 96 ? 13.178 -7.621 -7.571 1.00 85.06 96 PRO A O 1
ATOM 666 N N . PRO A 1 97 ? 14.070 -9.509 -8.398 1.00 87.06 97 PRO A N 1
ATOM 667 C CA . PRO A 1 97 ? 14.464 -10.023 -7.091 1.00 87.06 97 PRO A CA 1
ATOM 668 C C . PRO A 1 97 ? 15.418 -9.062 -6.373 1.00 87.06 97 PRO A C 1
ATOM 670 O O . PRO A 1 97 ? 16.305 -8.482 -6.999 1.00 87.06 97 PRO A O 1
ATOM 673 N N . GLY A 1 98 ? 15.250 -8.897 -5.064 1.00 88.00 98 GLY A N 1
ATOM 674 C CA . GLY A 1 98 ? 16.049 -7.955 -4.282 1.00 88.00 98 GLY A CA 1
ATOM 675 C C . GLY A 1 98 ? 15.432 -7.612 -2.932 1.00 88.00 98 GLY A C 1
ATOM 676 O O . GLY A 1 98 ? 14.371 -8.123 -2.572 1.00 88.00 98 GLY A O 1
ATOM 677 N N . VAL A 1 99 ? 16.109 -6.739 -2.187 1.00 88.31 99 VAL A N 1
ATOM 678 C CA . VAL A 1 99 ? 15.620 -6.200 -0.912 1.00 88.31 99 VAL A CA 1
ATOM 679 C C . VAL A 1 99 ? 14.938 -4.859 -1.163 1.00 88.31 99 VAL A C 1
ATOM 681 O O . VAL A 1 99 ? 15.502 -3.979 -1.811 1.00 88.31 99 VAL A O 1
ATOM 684 N N . TYR A 1 100 ? 13.729 -4.721 -0.634 1.00 87.56 100 TYR A N 1
ATOM 685 C CA . TYR A 1 100 ? 12.855 -3.567 -0.785 1.00 87.56 100 TYR A CA 1
ATOM 686 C C . TYR A 1 100 ? 12.377 -3.093 0.582 1.00 87.56 100 TYR A C 1
ATOM 688 O O . TYR A 1 100 ? 12.349 -3.861 1.542 1.00 87.56 100 TYR A O 1
ATOM 696 N N . ASN A 1 101 ? 11.920 -1.850 0.646 1.00 88.12 101 ASN A N 1
ATOM 697 C CA . ASN A 1 101 ? 11.141 -1.348 1.765 1.00 88.12 101 ASN A CA 1
ATOM 698 C C . ASN A 1 101 ? 9.666 -1.308 1.365 1.00 88.12 101 ASN A C 1
ATOM 700 O O . ASN A 1 101 ? 9.301 -0.680 0.373 1.00 88.12 101 ASN A O 1
ATOM 704 N N . ALA A 1 102 ? 8.816 -1.983 2.132 1.00 86.75 102 ALA A N 1
ATOM 705 C CA . ALA A 1 102 ? 7.376 -1.834 2.048 1.00 86.75 102 ALA A CA 1
ATOM 706 C C . ALA A 1 102 ? 6.976 -0.542 2.761 1.00 86.75 102 ALA A C 1
ATOM 708 O O . ALA A 1 102 ? 7.164 -0.410 3.971 1.00 86.75 102 ALA A O 1
ATOM 709 N N . VAL A 1 103 ? 6.439 0.406 1.997 1.00 86.25 103 VAL A N 1
ATOM 710 C CA . VAL A 1 103 ? 6.043 1.729 2.481 1.00 86.25 103 VAL A CA 1
ATOM 711 C C . VAL A 1 103 ? 4.544 1.908 2.282 1.00 86.25 103 VAL A C 1
ATOM 713 O O . VAL A 1 103 ? 4.012 1.643 1.201 1.00 86.25 103 VAL A O 1
ATOM 716 N N . LEU A 1 104 ? 3.865 2.366 3.333 1.00 85.00 104 LEU A N 1
ATOM 717 C CA . LEU A 1 104 ? 2.465 2.770 3.271 1.00 85.00 104 LEU A CA 1
ATOM 718 C C . LEU A 1 104 ? 2.364 4.166 2.654 1.00 85.00 104 LEU A C 1
ATOM 720 O O . LEU A 1 104 ? 2.970 5.115 3.149 1.00 85.00 104 LEU A O 1
ATOM 724 N N . VAL A 1 105 ? 1.562 4.294 1.603 1.00 82.62 105 VAL A N 1
ATOM 725 C CA . VAL A 1 105 ? 1.293 5.572 0.940 1.00 82.62 105 VAL A CA 1
ATOM 726 C C . VAL A 1 105 ? -0.181 5.893 1.092 1.00 82.62 105 VAL A C 1
ATOM 728 O O . VAL A 1 105 ? -1.030 5.065 0.763 1.00 82.62 105 VAL A O 1
ATOM 731 N N . TRP A 1 106 ? -0.474 7.102 1.562 1.00 80.62 106 TRP A N 1
ATOM 732 C CA . TRP A 1 106 ? -1.825 7.644 1.654 1.00 80.62 106 TRP A CA 1
ATOM 733 C C . TRP A 1 106 ? -2.074 8.648 0.531 1.00 80.62 106 TRP A C 1
ATOM 735 O O . TRP A 1 106 ? -1.181 9.398 0.133 1.00 80.62 106 TRP A O 1
ATOM 745 N N . SER A 1 107 ? -3.311 8.703 0.053 1.00 76.62 107 SER A N 1
ATOM 746 C CA . SER A 1 107 ? -3.803 9.851 -0.707 1.00 76.62 107 SER A CA 1
ATOM 747 C C . SER A 1 107 ? -3.801 11.111 0.173 1.00 76.62 107 SER A C 1
ATOM 749 O O . SER A 1 107 ? -4.022 11.056 1.383 1.00 76.62 107 SER A O 1
ATOM 751 N N . THR A 1 108 ? -3.567 12.276 -0.429 1.00 65.19 108 THR A N 1
ATOM 752 C CA . THR A 1 108 ? -3.419 13.580 0.254 1.00 65.19 108 THR A CA 1
ATOM 753 C C . THR A 1 108 ? -4.692 14.094 0.949 1.00 65.19 108 THR A C 1
ATOM 755 O O . THR A 1 108 ? -4.708 15.209 1.470 1.00 65.19 108 THR A O 1
ATOM 758 N N . ALA A 1 109 ? -5.768 13.303 0.966 1.00 60.75 109 ALA A N 1
ATOM 759 C CA . ALA A 1 109 ? -7.042 13.630 1.600 1.00 60.75 109 ALA A CA 1
ATOM 760 C C . ALA A 1 109 ? -7.074 13.363 3.120 1.00 60.75 109 ALA A C 1
ATOM 762 O O . ALA A 1 109 ? -7.993 13.832 3.793 1.00 60.75 109 ALA A O 1
ATOM 763 N N . VAL A 1 110 ? -6.089 12.642 3.669 1.00 60.81 110 VAL A N 1
ATOM 764 C CA . VAL A 1 110 ? -6.029 12.290 5.099 1.00 60.81 110 VAL A CA 1
ATOM 765 C C . VAL A 1 110 ? -5.366 13.420 5.902 1.00 60.81 110 VAL A C 1
ATOM 767 O O . VAL A 1 110 ? -4.413 14.031 5.407 1.00 60.81 110 VAL A O 1
ATOM 770 N N . PRO A 1 111 ? -5.784 13.688 7.157 1.00 60.22 111 PRO A N 1
ATOM 771 C CA . PRO A 1 111 ? -4.930 14.364 8.136 1.00 60.22 111 PRO A CA 1
ATOM 772 C C . PRO A 1 111 ? -3.528 13.738 8.154 1.00 60.22 111 PRO A C 1
ATOM 774 O O . PRO A 1 111 ? -3.411 12.559 7.820 1.00 60.22 111 PRO A O 1
ATOM 777 N N . PRO A 1 112 ? -2.467 14.461 8.553 1.00 61.31 112 PRO A N 1
ATOM 778 C CA . PRO A 1 112 ? -1.141 13.867 8.668 1.00 61.31 112 PRO A CA 1
ATOM 779 C C . PRO A 1 112 ? -1.200 12.687 9.643 1.00 61.31 112 PRO A C 1
ATOM 781 O O . PRO A 1 112 ? -1.217 12.856 10.860 1.00 61.31 112 PRO A O 1
ATOM 784 N N . MET A 1 113 ? -1.283 11.481 9.087 1.00 65.44 113 MET A N 1
ATOM 785 C CA . MET A 1 113 ? -1.073 10.264 9.841 1.00 65.44 113 MET A CA 1
ATOM 786 C C . MET A 1 113 ? 0.395 10.195 10.230 1.00 65.44 113 MET A C 1
ATOM 788 O O . MET A 1 113 ? 1.245 10.648 9.453 1.00 65.44 113 MET A O 1
ATOM 792 N N . PRO A 1 114 ? 0.721 9.588 11.382 1.00 66.00 114 PRO A N 1
ATOM 793 C CA . PRO A 1 114 ? 2.090 9.171 11.611 1.00 66.00 114 PRO A CA 1
ATOM 794 C C . PRO A 1 114 ? 2.541 8.322 10.418 1.00 66.00 114 PRO A C 1
ATOM 796 O O . PRO A 1 114 ? 1.805 7.447 9.947 1.00 66.00 114 PRO A O 1
ATOM 799 N N . ALA A 1 115 ? 3.729 8.624 9.896 1.00 68.75 115 ALA A N 1
ATOM 800 C CA . ALA A 1 115 ? 4.339 7.781 8.885 1.00 68.75 115 ALA A CA 1
ATOM 801 C C . ALA A 1 115 ? 4.454 6.364 9.461 1.00 68.75 115 ALA A C 1
ATOM 803 O O . ALA A 1 115 ? 4.883 6.192 10.601 1.00 68.75 115 ALA A O 1
ATOM 804 N N . ALA A 1 116 ? 4.024 5.362 8.697 1.00 73.56 116 ALA A N 1
ATOM 805 C CA . ALA A 1 116 ? 4.245 3.980 9.091 1.00 73.56 116 ALA A CA 1
ATOM 806 C C . ALA A 1 116 ? 5.731 3.653 8.927 1.00 73.56 116 ALA A C 1
ATOM 808 O O . ALA A 1 116 ? 6.337 4.040 7.922 1.00 73.56 116 ALA A O 1
ATOM 809 N N . ASP A 1 117 ? 6.292 2.917 9.883 1.00 80.06 117 ASP A N 1
ATOM 810 C CA . ASP A 1 117 ? 7.666 2.443 9.779 1.00 80.06 117 ASP A CA 1
ATOM 811 C C . ASP A 1 117 ? 7.806 1.514 8.561 1.00 80.06 117 ASP A C 1
ATOM 813 O O . ASP A 1 117 ? 7.026 0.561 8.422 1.00 80.06 117 ASP A O 1
ATOM 817 N N . PRO A 1 118 ? 8.770 1.769 7.656 1.00 83.25 118 PRO A N 1
ATOM 818 C CA . PRO A 1 118 ? 9.015 0.882 6.532 1.00 83.25 118 PRO A CA 1
ATOM 819 C C . PRO A 1 118 ? 9.424 -0.515 7.002 1.00 83.25 118 PRO A C 1
ATOM 821 O O . PRO A 1 118 ? 10.246 -0.668 7.905 1.00 83.25 118 PRO A O 1
ATOM 824 N N . VAL A 1 119 ? 8.898 -1.543 6.338 1.00 83.69 119 VAL A N 1
ATOM 825 C CA . VAL A 1 119 ? 9.253 -2.942 6.616 1.00 83.69 119 VAL A CA 1
ATOM 826 C C . VAL A 1 119 ? 10.147 -3.462 5.501 1.00 83.69 119 VAL A C 1
ATOM 828 O O . VAL A 1 119 ? 9.774 -3.395 4.331 1.00 83.69 119 VAL A O 1
ATOM 831 N N . SER A 1 120 ? 11.318 -4.007 5.832 1.00 85.25 120 SER A N 1
ATOM 832 C CA . SER A 1 120 ? 12.181 -4.635 4.829 1.00 85.25 120 SER A CA 1
ATOM 833 C C . SER A 1 120 ? 11.583 -5.956 4.337 1.00 85.25 120 SER A C 1
ATOM 835 O O . SER A 1 120 ? 11.229 -6.828 5.129 1.00 85.25 120 SER A O 1
ATOM 837 N N . VAL A 1 121 ? 11.486 -6.110 3.018 1.00 84.94 121 VAL A N 1
ATOM 838 C CA . VAL A 1 121 ? 10.916 -7.280 2.339 1.00 84.94 121 VAL A CA 1
ATOM 839 C C . VAL A 1 121 ? 11.884 -7.767 1.266 1.00 84.94 121 VAL A C 1
ATOM 841 O O . VAL A 1 121 ? 12.508 -6.971 0.567 1.00 84.94 121 VAL A O 1
ATOM 844 N N . MET A 1 122 ? 11.991 -9.085 1.106 1.00 85.25 122 MET A N 1
ATOM 845 C CA . MET A 1 122 ? 12.771 -9.706 0.040 1.00 85.25 122 MET A CA 1
ATOM 846 C C . MET A 1 122 ? 11.845 -10.205 -1.071 1.00 85.25 122 MET A C 1
ATOM 848 O O . MET A 1 122 ? 10.983 -11.052 -0.841 1.00 85.25 122 MET A O 1
ATOM 852 N N . VAL A 1 123 ? 12.039 -9.695 -2.286 1.00 82.75 123 VAL A N 1
ATOM 853 C CA . VAL A 1 123 ? 11.407 -10.227 -3.497 1.00 82.75 123 VAL A CA 1
ATOM 854 C C . VAL A 1 123 ? 12.282 -11.355 -4.026 1.00 82.75 123 VAL A C 1
ATOM 856 O O . VAL A 1 123 ? 13.473 -11.164 -4.279 1.00 82.75 123 VAL A O 1
ATOM 859 N N . LEU A 1 124 ? 11.690 -12.534 -4.195 1.00 82.00 124 LEU A N 1
ATOM 860 C CA . LEU A 1 124 ? 12.364 -13.717 -4.724 1.00 82.00 124 LEU A CA 1
ATOM 861 C C . LEU A 1 124 ? 12.019 -13.918 -6.199 1.00 82.00 124 LEU A C 1
ATOM 863 O O . LEU A 1 124 ? 10.905 -13.626 -6.639 1.00 82.00 124 LEU A O 1
ATOM 867 N N . ALA A 1 125 ? 12.96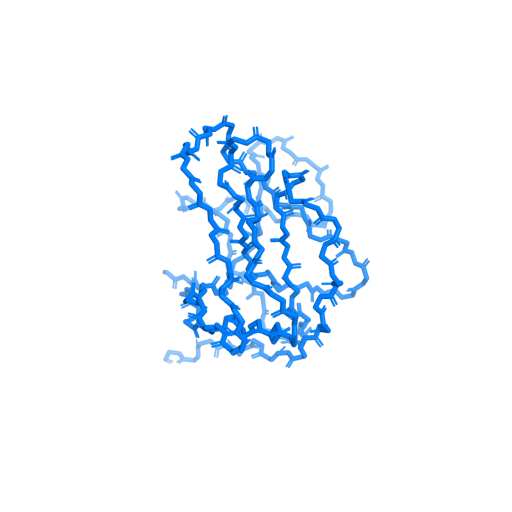7 -14.465 -6.959 1.00 75.88 125 ALA A N 1
ATOM 868 C CA . ALA A 1 125 ? 12.666 -14.973 -8.289 1.00 75.88 125 ALA A CA 1
ATOM 869 C C . ALA A 1 125 ? 11.683 -16.140 -8.163 1.00 75.88 125 ALA A C 1
ATOM 871 O O . ALA A 1 125 ? 11.873 -17.035 -7.339 1.00 75.88 125 ALA A O 1
ATOM 872 N N . LYS A 1 126 ? 10.650 -16.161 -9.007 1.00 65.94 126 LYS A N 1
ATOM 873 C CA . LYS A 1 126 ? 9.809 -17.348 -9.141 1.00 65.94 126 LYS A CA 1
ATOM 874 C C . LYS A 1 126 ? 10.580 -18.379 -9.967 1.00 65.94 126 LYS A C 1
ATOM 876 O O . LYS A 1 126 ? 10.592 -18.289 -11.191 1.00 65.94 126 LYS A O 1
ATOM 881 N N . THR A 1 127 ? 11.241 -19.330 -9.312 1.00 50.34 127 THR A N 1
ATOM 882 C CA . THR A 1 127 ? 11.750 -20.525 -9.996 1.00 50.34 127 THR A CA 1
ATOM 883 C C . THR A 1 127 ? 10.547 -21.349 -10.444 1.00 50.34 127 THR A C 1
ATOM 885 O O . THR A 1 127 ? 9.693 -21.686 -9.622 1.00 50.34 127 THR A O 1
ATOM 888 N N . SER A 1 128 ? 10.429 -21.553 -11.756 1.00 47.78 128 SER A N 1
ATOM 889 C CA . SER A 1 128 ? 9.421 -22.430 -12.366 1.00 47.78 128 SER A CA 1
ATOM 890 C C . SER A 1 128 ? 9.982 -23.833 -12.509 1.00 47.78 128 SER A C 1
ATOM 892 O O . SER A 1 128 ? 11.213 -23.923 -12.718 1.00 47.78 128 SER A O 1
#

Secondary structure (DSSP, 8-state):
---PPEEEEEEEEE-SS-EES-TTSBPPPEEEEEE-TTPPP--PPPS---BS--EE-SEEEEEEEEEE-B-S--BPTT---TTSPBPBTTBSPBPPSEEEEEEEEE-TTS--PPPPPPEEEEEPP---